Protein AF-S7RK04-F1 (afdb_monomer_lite)

pLDDT: mean 77.83, std 19.59, range [36.78, 98.31]

Structure (mmCIF, N/CA/C/O backbone):
data_AF-S7RK04-F1
#
_entry.id   AF-S7RK04-F1
#
loop_
_atom_site.group_PDB
_atom_site.id
_atom_site.type_symbol
_atom_site.label_atom_id
_atom_site.label_alt_id
_atom_site.label_comp_id
_atom_site.label_asym_id
_atom_site.label_entity_id
_atom_site.label_seq_id
_atom_site.pdbx_PDB_ins_code
_atom_site.Cartn_x
_atom_site.Cartn_y
_atom_site.Cartn_z
_atom_site.occupancy
_atom_site.B_iso_or_equiv
_atom_site.auth_seq_id
_atom_site.auth_comp_id
_atom_site.auth_asym_id
_atom_site.auth_atom_id
_atom_site.pdbx_PDB_model_num
ATOM 1 N N . MET A 1 1 ? 2.590 -28.399 -3.534 1.00 36.78 1 MET A N 1
ATOM 2 C CA . MET A 1 1 ? 1.301 -27.689 -3.412 1.00 36.78 1 MET A CA 1
ATOM 3 C C . MET A 1 1 ? 1.181 -27.214 -1.969 1.00 36.78 1 MET A C 1
ATOM 5 O O . MET A 1 1 ? 1.099 -28.058 -1.088 1.00 36.78 1 MET A O 1
ATOM 9 N N . ARG A 1 2 ? 1.322 -25.911 -1.692 1.00 41.81 2 ARG A N 1
ATOM 10 C CA . ARG A 1 2 ? 1.125 -25.374 -0.333 1.00 41.81 2 ARG A CA 1
ATOM 11 C C . ARG A 1 2 ? -0.365 -25.082 -0.178 1.00 41.81 2 ARG A C 1
ATOM 13 O O . ARG A 1 2 ? -0.905 -24.283 -0.934 1.00 41.81 2 ARG A O 1
ATOM 20 N N . LEU A 1 3 ? -1.023 -25.806 0.719 1.00 43.91 3 LEU A N 1
ATOM 21 C CA . LEU A 1 3 ? -2.438 -25.629 1.033 1.00 43.91 3 LEU A CA 1
ATOM 22 C C . LEU A 1 3 ? -2.566 -24.409 1.949 1.00 43.91 3 LEU A C 1
ATOM 24 O O . LEU A 1 3 ? -2.023 -24.414 3.051 1.00 43.91 3 LEU A O 1
ATOM 28 N N . PHE A 1 4 ? -3.244 -23.361 1.484 1.00 51.91 4 PHE A N 1
ATOM 29 C CA . PHE A 1 4 ? -3.664 -22.267 2.356 1.00 51.91 4 PHE A CA 1
ATOM 30 C C . PHE A 1 4 ? -4.882 -22.733 3.169 1.00 51.91 4 PHE A C 1
ATOM 32 O O . PHE A 1 4 ? -5.750 -23.408 2.605 1.00 51.91 4 PHE A O 1
ATOM 39 N N . PRO A 1 5 ? -4.977 -22.409 4.471 1.00 52.41 5 PRO A N 1
ATOM 40 C CA . PRO A 1 5 ? -6.219 -22.608 5.213 1.00 52.41 5 PRO A CA 1
ATOM 41 C C . PRO A 1 5 ? -7.343 -21.863 4.490 1.00 52.41 5 PRO A C 1
ATOM 43 O O . PRO A 1 5 ? -7.097 -20.772 3.984 1.00 52.41 5 PRO A O 1
ATOM 46 N N . ALA A 1 6 ? -8.541 -22.457 4.417 1.00 59.91 6 ALA A N 1
ATOM 47 C CA . ALA A 1 6 ? -9.701 -21.900 3.717 1.00 59.91 6 ALA A CA 1
ATOM 48 C C . ALA A 1 6 ? -9.916 -20.421 4.116 1.00 59.91 6 ALA A C 1
ATOM 50 O O . ALA A 1 6 ? -10.432 -20.165 5.208 1.00 59.91 6 ALA A O 1
ATOM 51 N N . PRO A 1 7 ? -9.516 -19.444 3.273 1.00 61.88 7 PRO A N 1
ATOM 52 C CA . PRO A 1 7 ? -9.373 -18.045 3.697 1.00 61.88 7 PRO A CA 1
ATOM 53 C C . PRO A 1 7 ? -10.695 -17.436 4.184 1.00 61.88 7 PRO A C 1
ATOM 55 O O . PRO A 1 7 ? -10.729 -16.644 5.121 1.00 61.88 7 PRO A O 1
ATOM 58 N N . VAL A 1 8 ? -11.800 -17.915 3.607 1.00 63.12 8 VAL A N 1
ATOM 59 C CA . VAL A 1 8 ? -13.172 -17.447 3.843 1.00 63.12 8 VAL A CA 1
ATOM 60 C C . VAL A 1 8 ? -13.721 -17.837 5.224 1.00 63.12 8 VAL A C 1
ATOM 62 O O . VAL A 1 8 ? -14.654 -17.207 5.709 1.00 63.12 8 VAL A O 1
ATOM 65 N N . HIS A 1 9 ? -13.142 -18.844 5.884 1.00 63.75 9 HIS A N 1
ATOM 66 C CA . HIS A 1 9 ? -13.526 -19.273 7.240 1.00 63.75 9 HIS A CA 1
ATOM 67 C C . HIS A 1 9 ? -12.453 -18.945 8.282 1.00 63.75 9 HIS A C 1
ATOM 69 O O . HIS A 1 9 ? -12.459 -19.477 9.391 1.00 63.75 9 HIS A O 1
ATOM 75 N N . SER A 1 10 ? -11.488 -18.108 7.908 1.00 73.75 10 SER A N 1
ATOM 76 C CA . SER A 1 10 ? -10.357 -17.777 8.752 1.00 73.75 10 SER A CA 1
ATOM 77 C C . SER A 1 10 ? -10.670 -16.570 9.635 1.00 73.75 10 SER A C 1
ATOM 79 O O . SER A 1 10 ? -11.010 -15.502 9.133 1.00 73.75 10 SER A O 1
ATOM 81 N N . ASN A 1 11 ? -10.455 -16.708 10.944 1.00 85.38 11 ASN A N 1
ATOM 82 C CA . ASN A 1 11 ? -10.442 -15.589 11.897 1.00 85.38 11 ASN A CA 1
ATOM 83 C C . ASN A 1 11 ? -9.092 -14.847 11.890 1.00 85.38 11 ASN A C 1
ATOM 85 O O . ASN A 1 11 ? -8.675 -14.296 12.908 1.00 85.38 11 ASN A O 1
ATOM 89 N N . LEU A 1 12 ? -8.359 -14.895 10.774 1.00 90.06 12 LEU A N 1
ATOM 90 C CA . LEU A 1 12 ? -7.054 -14.264 10.649 1.00 90.06 12 LEU A CA 1
ATOM 91 C C . LEU A 1 12 ? -7.213 -12.742 10.675 1.00 90.06 12 LEU A C 1
ATOM 93 O O . LEU A 1 12 ? -7.823 -12.165 9.778 1.00 90.06 12 LEU A O 1
ATOM 97 N N . GLN A 1 13 ? -6.643 -12.117 11.702 1.00 93.81 13 GLN A N 1
ATOM 98 C CA . GLN A 1 13 ? -6.670 -10.665 11.892 1.00 93.81 13 GLN A CA 1
ATOM 99 C C . GLN A 1 13 ? -5.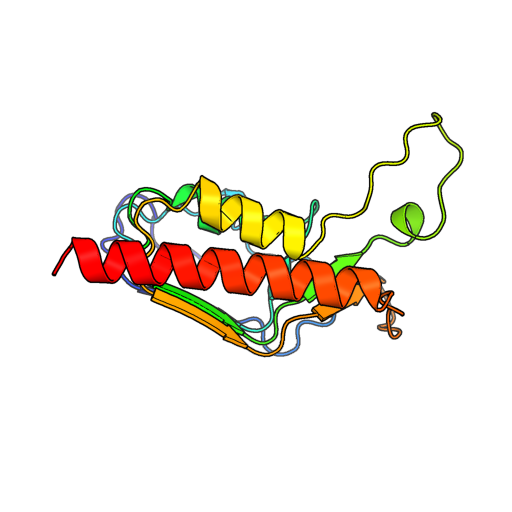398 -9.979 11.400 1.00 93.81 13 GLN A C 1
ATOM 101 O O . GLN A 1 13 ? -5.466 -8.848 10.929 1.00 93.81 13 GLN A O 1
ATOM 106 N N . SER A 1 14 ? -4.262 -10.676 11.441 1.00 94.62 14 SER A N 1
ATOM 107 C CA . SER A 1 14 ? -2.975 -10.142 11.000 1.00 94.62 14 SER A CA 1
ATOM 108 C C . SER A 1 14 ? -2.302 -11.103 10.032 1.00 94.62 14 SER A C 1
ATOM 110 O O . SER A 1 14 ? -2.215 -12.303 10.300 1.00 94.62 14 SER A O 1
ATOM 112 N N . LEU A 1 15 ? -1.810 -10.575 8.915 1.00 93.19 15 LEU A N 1
ATOM 113 C CA . LEU A 1 15 ? -1.079 -11.327 7.903 1.00 93.19 15 LEU A CA 1
ATOM 114 C C . LEU A 1 15 ? 0.223 -10.604 7.570 1.00 93.19 15 LEU A C 1
ATOM 116 O O . LEU A 1 15 ? 0.215 -9.416 7.276 1.00 93.19 15 LEU A O 1
ATOM 120 N N . CYS A 1 16 ? 1.320 -11.353 7.555 1.00 92.31 16 CYS A N 1
ATOM 121 C CA . CYS A 1 16 ? 2.610 -10.881 7.074 1.00 92.31 16 CYS A CA 1
ATOM 122 C C . CYS A 1 16 ? 2.996 -11.691 5.831 1.00 92.31 16 CYS A C 1
ATOM 124 O O . CYS A 1 16 ? 3.061 -12.925 5.877 1.00 92.31 16 CYS A O 1
ATOM 126 N N . LEU A 1 17 ? 3.215 -11.006 4.710 1.00 88.44 17 LEU A N 1
ATOM 127 C CA . LEU A 1 17 ? 3.668 -11.590 3.453 1.00 88.44 17 LEU A CA 1
ATOM 128 C C . LEU A 1 17 ? 5.062 -11.066 3.143 1.00 88.44 17 LEU A C 1
ATOM 130 O O . LEU A 1 17 ? 5.256 -9.879 2.897 1.00 88.44 17 LEU A O 1
ATOM 134 N N . ARG A 1 18 ? 6.033 -11.977 3.124 1.00 86.81 18 ARG A N 1
ATOM 135 C CA . ARG A 1 18 ? 7.436 -11.651 2.874 1.00 86.81 18 ARG A CA 1
ATOM 136 C C . ARG A 1 18 ? 7.937 -12.468 1.700 1.00 86.81 18 ARG A C 1
ATOM 138 O O . ARG A 1 18 ? 7.754 -13.687 1.686 1.00 86.81 18 ARG A O 1
ATOM 145 N N . SER A 1 19 ? 8.605 -11.823 0.753 1.00 78.25 19 SER A N 1
ATOM 146 C CA . SER A 1 19 ? 9.320 -12.515 -0.321 1.00 78.25 19 SER A CA 1
ATOM 147 C C . SER A 1 19 ? 10.817 -12.206 -0.240 1.00 78.25 19 SER A C 1
ATOM 149 O O . SER A 1 19 ? 11.334 -11.429 -1.040 1.00 78.25 19 SER A O 1
ATOM 151 N N . PRO A 1 20 ? 11.537 -12.801 0.732 1.00 70.88 20 PRO A N 1
ATOM 152 C CA . PRO A 1 20 ? 12.972 -12.583 0.866 1.00 70.88 20 PRO A CA 1
ATOM 153 C C . PRO A 1 20 ? 13.690 -13.027 -0.413 1.00 70.88 20 PRO A C 1
ATOM 155 O O . PRO A 1 20 ? 13.540 -14.166 -0.856 1.00 70.88 20 PRO A O 1
ATOM 158 N N . GLY A 1 21 ? 14.459 -12.115 -1.008 1.00 62.28 21 GLY A N 1
ATOM 159 C CA . GLY A 1 21 ? 15.163 -12.356 -2.268 1.00 62.28 21 GLY A CA 1
ATOM 160 C C . GLY A 1 21 ? 14.309 -12.150 -3.519 1.00 62.28 21 GLY A C 1
ATOM 161 O O . GLY A 1 21 ? 14.703 -12.617 -4.592 1.00 62.28 21 GLY A O 1
ATOM 162 N N . LEU A 1 22 ? 13.156 -11.471 -3.418 1.00 60.47 22 LEU A N 1
ATOM 163 C CA . LEU A 1 22 ? 12.435 -11.045 -4.611 1.00 60.47 22 LEU A CA 1
ATOM 164 C C . LEU A 1 22 ? 13.362 -10.160 -5.448 1.00 60.47 22 LEU A C 1
ATOM 166 O O . LEU A 1 22 ? 13.778 -9.071 -5.074 1.00 60.47 22 LEU A O 1
ATOM 170 N N . THR A 1 23 ? 13.702 -10.690 -6.610 1.00 56.25 23 THR A N 1
ATOM 171 C CA . THR A 1 23 ? 14.392 -9.980 -7.673 1.00 56.25 23 THR A CA 1
ATOM 172 C C . THR A 1 23 ? 13.277 -9.576 -8.633 1.00 56.25 23 THR A C 1
ATOM 174 O O . THR A 1 23 ? 12.567 -10.462 -9.123 1.00 56.25 23 THR A O 1
ATOM 177 N N . VAL A 1 24 ? 13.027 -8.278 -8.845 1.00 53.84 24 VAL A N 1
ATOM 178 C CA . VAL A 1 24 ? 11.929 -7.825 -9.725 1.00 53.84 24 VAL A CA 1
ATOM 179 C C . VAL A 1 24 ? 12.050 -8.519 -11.083 1.00 53.84 24 VAL A C 1
ATOM 181 O O . VAL A 1 24 ? 13.070 -8.417 -11.759 1.00 53.84 24 VAL A O 1
ATOM 184 N N . GLY A 1 25 ? 11.037 -9.319 -11.428 1.00 46.69 25 GLY A N 1
ATOM 185 C CA . GLY A 1 25 ? 11.129 -10.339 -12.481 1.00 46.69 25 GLY A CA 1
ATOM 186 C C . GLY A 1 25 ? 10.484 -11.681 -12.112 1.00 46.69 25 GLY A C 1
ATOM 187 O O . GLY A 1 25 ? 10.183 -12.476 -13.002 1.00 46.69 25 GLY A O 1
ATOM 188 N N . TYR A 1 26 ? 10.212 -11.932 -10.825 1.00 46.59 26 TYR A N 1
ATOM 189 C CA . TYR A 1 26 ? 9.494 -13.127 -10.368 1.00 46.59 26 TYR A CA 1
ATOM 190 C C . TYR A 1 26 ? 8.060 -12.775 -9.947 1.00 46.59 26 TYR A C 1
ATOM 192 O O . TYR A 1 26 ? 7.844 -12.096 -8.947 1.00 46.59 26 TYR A O 1
ATOM 200 N N . ALA A 1 27 ? 7.065 -13.225 -10.716 1.00 50.97 27 ALA A N 1
ATOM 201 C CA . ALA A 1 27 ? 5.677 -13.174 -10.266 1.00 50.97 27 ALA A CA 1
ATOM 202 C C . ALA A 1 27 ? 5.531 -14.144 -9.080 1.00 50.97 27 ALA A C 1
ATOM 204 O O . ALA A 1 27 ? 5.962 -15.297 -9.205 1.00 50.97 27 ALA A O 1
ATOM 205 N N . PRO A 1 28 ? 4.966 -13.731 -7.933 1.00 50.12 28 PRO A N 1
ATOM 206 C CA . PRO A 1 28 ? 4.735 -14.672 -6.851 1.00 50.12 28 PRO A CA 1
ATOM 207 C C . PRO A 1 28 ? 3.864 -15.827 -7.367 1.00 50.12 28 PRO A C 1
ATOM 209 O O . PRO A 1 28 ? 2.811 -15.614 -7.956 1.00 50.12 28 PRO A O 1
ATOM 212 N N . VAL A 1 29 ? 4.293 -17.068 -7.114 1.00 53.53 29 VAL A N 1
ATOM 213 C CA . VAL A 1 29 ? 3.524 -18.299 -7.418 1.00 53.53 29 VAL A CA 1
ATOM 214 C C . VAL A 1 29 ? 2.223 -18.366 -6.595 1.00 53.53 29 VAL A C 1
ATOM 216 O O . VAL A 1 29 ? 1.362 -19.214 -6.818 1.00 53.53 29 VAL A O 1
ATOM 219 N N . ILE A 1 30 ? 2.077 -17.467 -5.620 1.00 58.22 30 ILE A N 1
ATOM 220 C CA . ILE A 1 30 ? 0.886 -17.316 -4.797 1.00 58.22 30 ILE A CA 1
ATOM 221 C C . ILE A 1 30 ? -0.055 -16.340 -5.503 1.00 58.22 30 ILE A C 1
ATOM 223 O O . ILE A 1 30 ? 0.217 -15.141 -5.564 1.00 58.22 30 ILE A O 1
ATOM 227 N N . GLY A 1 31 ? -1.179 -16.860 -5.992 1.00 67.25 31 GLY A N 1
ATOM 228 C CA . GLY A 1 31 ? -2.291 -16.041 -6.455 1.00 67.25 31 GLY A CA 1
ATOM 229 C C . GLY A 1 31 ? -2.929 -15.295 -5.284 1.00 67.25 31 GLY A C 1
ATOM 230 O O . GLY A 1 31 ? -3.805 -15.821 -4.601 1.00 67.25 31 GLY A O 1
ATOM 231 N N . LEU A 1 32 ? -2.474 -14.072 -5.002 1.00 76.44 32 LEU A N 1
ATOM 232 C CA . LEU A 1 32 ? -3.141 -13.203 -4.022 1.00 76.44 32 LEU A CA 1
ATOM 233 C C . LEU A 1 32 ? -4.564 -12.840 -4.477 1.00 76.44 32 LEU A C 1
ATOM 235 O O . LEU A 1 32 ? -5.437 -12.548 -3.663 1.00 76.44 32 LEU A O 1
ATOM 239 N N . ASP A 1 33 ? -4.823 -12.923 -5.779 1.00 73.31 33 ASP A N 1
ATOM 240 C CA . ASP A 1 33 ? -6.121 -12.717 -6.405 1.00 73.31 33 ASP A CA 1
ATOM 241 C C . ASP A 1 33 ? -7.202 -13.678 -5.900 1.00 73.31 33 ASP A C 1
ATOM 243 O O . ASP A 1 33 ? -8.369 -13.291 -5.904 1.00 73.31 33 ASP A O 1
ATOM 247 N N . ILE A 1 34 ? -6.850 -14.854 -5.377 1.00 77.69 34 ILE A N 1
ATOM 248 C CA . ILE A 1 34 ? -7.817 -15.823 -4.831 1.00 77.69 34 ILE A CA 1
ATOM 249 C C . ILE A 1 34 ? -7.932 -15.803 -3.298 1.00 77.69 34 ILE A C 1
ATOM 251 O O . ILE A 1 34 ? -8.784 -16.493 -2.739 1.00 77.69 34 ILE A O 1
ATOM 255 N N . LEU A 1 35 ? -7.106 -15.019 -2.597 1.00 84.12 35 LEU A N 1
ATOM 256 C CA . LEU A 1 35 ? -7.113 -14.949 -1.133 1.00 84.12 35 LEU A CA 1
ATOM 257 C C . LEU A 1 35 ? -8.015 -13.813 -0.634 1.00 84.12 35 LEU A C 1
ATOM 259 O O . LEU A 1 35 ? -7.964 -12.687 -1.131 1.00 84.12 35 LEU A O 1
ATOM 263 N N . THR A 1 36 ? -8.852 -14.111 0.359 1.00 86.88 36 THR A N 1
ATOM 264 C CA . THR A 1 36 ? -9.698 -13.129 1.055 1.00 86.88 36 THR A CA 1
ATOM 265 C C . THR A 1 36 ? -9.832 -13.535 2.512 1.00 86.88 36 THR A C 1
ATOM 267 O O . THR A 1 36 ? -10.211 -14.669 2.787 1.00 86.88 36 THR A O 1
ATOM 270 N N . PHE A 1 37 ? -9.550 -12.616 3.426 1.00 91.12 37 PHE A N 1
ATOM 271 C CA . PHE A 1 37 ? -9.580 -12.837 4.867 1.00 91.12 37 PHE A CA 1
ATOM 272 C C . PHE A 1 37 ? -10.598 -11.870 5.494 1.00 91.12 37 PHE A C 1
ATOM 274 O O . PHE A 1 37 ? -10.271 -10.705 5.714 1.00 91.12 37 PHE A O 1
ATOM 281 N N . PRO A 1 38 ? -11.840 -12.312 5.774 1.00 91.38 38 PRO A N 1
ATOM 282 C CA . PRO A 1 38 ? -12.946 -11.424 6.161 1.00 91.38 38 PRO A CA 1
ATOM 283 C C . PRO A 1 38 ? -12.748 -10.630 7.456 1.00 91.38 38 PRO A C 1
ATOM 285 O O . PRO A 1 38 ? -13.518 -9.718 7.729 1.00 91.38 38 PRO A O 1
ATOM 288 N N . HIS A 1 39 ? -11.759 -10.995 8.271 1.00 93.50 39 HIS A N 1
ATOM 289 C CA . HIS A 1 39 ? -11.472 -10.364 9.557 1.00 93.50 39 HIS A CA 1
ATOM 290 C C . HIS A 1 39 ? -10.086 -9.716 9.602 1.00 93.50 39 HIS A C 1
ATOM 292 O O . HIS A 1 39 ? -9.620 -9.362 10.680 1.00 93.50 39 HIS A O 1
ATOM 298 N N . LEU A 1 40 ? -9.426 -9.564 8.449 1.00 95.75 40 LEU A N 1
ATOM 299 C CA . LEU A 1 40 ? -8.076 -9.025 8.382 1.00 95.75 40 LEU A CA 1
ATOM 300 C C . LEU A 1 40 ? -8.076 -7.530 8.695 1.00 95.75 40 LEU A C 1
ATOM 302 O O . LEU A 1 40 ? -8.643 -6.732 7.948 1.00 95.75 40 LEU A O 1
ATOM 306 N N . THR A 1 41 ? -7.407 -7.172 9.784 1.00 97.12 41 THR A N 1
ATOM 307 C CA . THR A 1 41 ? -7.242 -5.800 10.266 1.00 97.12 41 THR A CA 1
ATOM 308 C C . THR A 1 41 ? -5.810 -5.299 10.119 1.00 97.12 41 THR A C 1
ATOM 310 O O . THR A 1 41 ? -5.619 -4.093 10.016 1.00 97.12 41 THR A O 1
ATOM 313 N N . GLY A 1 42 ? -4.813 -6.187 10.087 1.00 97.62 42 GLY A N 1
ATOM 314 C CA . GLY A 1 42 ? -3.400 -5.844 9.926 1.00 97.62 42 GLY A CA 1
ATOM 315 C C . GLY A 1 42 ? -2.753 -6.580 8.756 1.00 97.62 42 GLY A C 1
ATOM 316 O O . GLY A 1 42 ? -2.884 -7.800 8.633 1.00 97.62 42 GLY A O 1
ATOM 317 N N . LEU A 1 43 ? -2.032 -5.848 7.912 1.00 97.06 43 LEU A N 1
ATOM 318 C CA . LEU A 1 43 ? -1.292 -6.407 6.787 1.00 97.06 43 LEU A CA 1
ATOM 319 C C . LEU A 1 43 ? 0.119 -5.828 6.729 1.00 97.06 43 LEU A C 1
ATOM 321 O O . LEU A 1 43 ? 0.284 -4.619 6.617 1.00 97.06 43 LEU A O 1
ATOM 325 N N . GLU A 1 44 ? 1.113 -6.705 6.739 1.00 95.94 44 GLU A N 1
ATOM 326 C CA . GLU A 1 44 ? 2.520 -6.366 6.531 1.00 95.94 44 GLU A CA 1
ATOM 327 C C . GLU A 1 44 ? 2.998 -6.991 5.218 1.00 95.94 44 GLU A C 1
ATOM 329 O O . GLU A 1 44 ? 2.856 -8.199 4.993 1.00 95.94 44 GLU A O 1
ATOM 334 N N . LEU A 1 45 ? 3.545 -6.160 4.336 1.00 92.50 45 LEU A N 1
ATOM 335 C CA . LEU A 1 45 ? 4.072 -6.544 3.034 1.00 92.50 45 LEU A CA 1
ATOM 336 C C . LEU A 1 45 ? 5.559 -6.212 2.991 1.00 92.50 45 LEU A C 1
ATOM 338 O O . LEU A 1 45 ? 5.932 -5.047 3.076 1.00 92.50 45 LEU A O 1
ATOM 342 N N . VAL A 1 46 ? 6.400 -7.233 2.827 1.00 90.19 46 VAL A N 1
ATOM 343 C CA . VAL A 1 46 ? 7.856 -7.063 2.790 1.00 90.19 46 VAL A CA 1
ATOM 344 C C . VAL A 1 46 ? 8.424 -7.628 1.501 1.00 90.19 46 VAL A C 1
ATOM 346 O O . VAL A 1 46 ? 8.290 -8.828 1.227 1.00 90.19 46 VAL A O 1
ATOM 349 N N . ASN A 1 47 ? 9.118 -6.776 0.753 1.00 85.38 47 ASN A N 1
ATOM 350 C CA . ASN A 1 47 ? 9.800 -7.135 -0.481 1.00 85.38 47 ASN A CA 1
ATOM 351 C C . ASN A 1 47 ? 8.848 -7.762 -1.511 1.00 85.38 47 ASN A C 1
ATOM 353 O O . ASN A 1 47 ? 9.026 -8.891 -1.963 1.00 85.38 47 ASN A O 1
ATOM 357 N N . LEU A 1 48 ? 7.759 -7.048 -1.814 1.00 85.44 48 LEU A N 1
ATOM 358 C CA . LEU A 1 48 ? 6.729 -7.460 -2.769 1.00 85.44 48 LEU A CA 1
ATOM 359 C C . LEU A 1 48 ? 6.626 -6.494 -3.950 1.00 85.44 48 LEU A C 1
ATOM 361 O O . LEU A 1 48 ? 6.958 -5.314 -3.862 1.00 85.44 48 LEU A O 1
ATOM 365 N N . ALA A 1 49 ? 6.132 -7.020 -5.070 1.00 83.75 49 ALA A N 1
ATOM 366 C CA . ALA A 1 49 ? 5.962 -6.264 -6.302 1.00 83.75 49 ALA A CA 1
ATOM 367 C C . ALA A 1 49 ? 4.552 -5.659 -6.419 1.00 83.75 49 ALA A C 1
ATOM 369 O O . ALA A 1 49 ? 3.540 -6.352 -6.251 1.00 83.75 49 ALA A O 1
ATOM 370 N N . PHE A 1 50 ? 4.488 -4.388 -6.798 1.00 85.88 50 PHE A N 1
ATOM 371 C CA . PHE A 1 50 ? 3.289 -3.647 -7.185 1.00 85.88 50 PHE A CA 1
ATOM 372 C C . PHE A 1 50 ? 3.266 -3.424 -8.695 1.00 85.88 50 PHE A C 1
ATOM 374 O O . PHE A 1 50 ? 4.293 -3.526 -9.357 1.00 85.88 50 PHE A O 1
ATOM 381 N N . GLY A 1 51 ? 2.093 -3.147 -9.251 1.00 80.75 51 GLY A N 1
ATOM 382 C CA . GLY A 1 51 ? 1.930 -2.867 -10.672 1.00 80.75 51 GLY A CA 1
ATOM 383 C C . GLY A 1 51 ? 0.797 -3.667 -11.294 1.00 80.75 51 GLY A C 1
ATOM 384 O O . 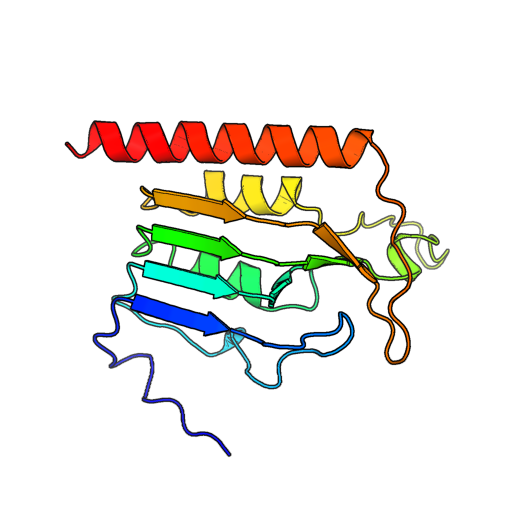GLY A 1 51 ? 0.166 -4.512 -10.662 1.00 80.75 51 GLY A O 1
ATOM 385 N N . ARG A 1 52 ? 0.533 -3.393 -12.570 1.00 76.25 52 ARG A N 1
ATOM 386 C CA . ARG A 1 52 ? -0.631 -3.923 -13.291 1.00 76.25 52 ARG A CA 1
ATOM 387 C C . ARG A 1 52 ? -0.688 -5.450 -13.334 1.00 76.25 52 ARG A C 1
ATOM 389 O O . ARG A 1 52 ? -1.760 -6.033 -13.155 1.00 76.25 52 ARG A O 1
ATOM 396 N N . ASP A 1 53 ? 0.466 -6.071 -13.551 1.00 73.75 53 ASP A N 1
ATOM 397 C CA . ASP A 1 53 ? 0.607 -7.523 -13.668 1.00 73.75 53 ASP A CA 1
ATOM 398 C C . ASP A 1 53 ? 0.739 -8.217 -12.305 1.00 73.75 53 ASP A C 1
ATOM 400 O O . ASP A 1 53 ? 0.835 -9.443 -12.231 1.00 73.75 53 ASP A O 1
ATOM 404 N N . THR A 1 54 ? 0.718 -7.453 -11.208 1.00 78.81 54 THR A N 1
ATOM 405 C CA . THR A 1 54 ? 0.707 -7.998 -9.852 1.00 78.81 54 THR A CA 1
ATOM 406 C C . THR A 1 54 ? -0.696 -7.919 -9.254 1.00 78.81 54 THR A C 1
ATOM 408 O O . THR A 1 54 ? -1.552 -7.131 -9.656 1.00 78.81 54 THR A O 1
ATOM 411 N N . SER A 1 55 ? -0.974 -8.806 -8.299 1.00 84.81 55 SER A N 1
ATOM 412 C CA . SER A 1 55 ? -2.261 -8.832 -7.589 1.00 84.81 55 SER A CA 1
ATOM 413 C C . SER A 1 55 ? -2.179 -8.192 -6.203 1.00 84.81 55 SER A C 1
ATOM 415 O O . SER A 1 55 ? -3.153 -8.244 -5.458 1.00 84.81 55 SER A O 1
ATOM 417 N N . THR A 1 56 ? -1.039 -7.588 -5.853 1.00 88.44 56 THR A N 1
ATOM 418 C CA . THR A 1 56 ? -0.760 -7.046 -4.516 1.00 88.44 56 THR A CA 1
ATOM 419 C C . THR A 1 56 ? -1.708 -5.902 -4.168 1.00 88.44 56 THR A C 1
ATOM 421 O O . THR A 1 56 ? -2.394 -5.968 -3.153 1.00 88.44 56 THR A O 1
ATOM 424 N N . GLU A 1 57 ? -1.836 -4.904 -5.047 1.00 90.88 57 GLU A N 1
ATOM 425 C CA . GLU A 1 57 ? -2.743 -3.767 -4.832 1.00 90.88 57 GLU A CA 1
ATOM 426 C C . GLU A 1 57 ? -4.201 -4.234 -4.699 1.00 90.88 57 GLU A C 1
ATOM 428 O O . GLU A 1 57 ? -4.886 -3.912 -3.730 1.00 90.88 57 GLU A O 1
ATOM 433 N N . ARG A 1 58 ? -4.663 -5.088 -5.624 1.00 90.00 58 ARG A N 1
ATOM 434 C CA . ARG A 1 58 ? -6.031 -5.636 -5.596 1.00 90.00 58 ARG A CA 1
ATOM 435 C C . ARG A 1 58 ? -6.304 -6.445 -4.331 1.00 90.00 58 ARG A C 1
ATOM 437 O O . ARG A 1 58 ? -7.417 -6.405 -3.812 1.00 90.00 58 ARG A O 1
ATOM 444 N N . PHE A 1 59 ? -5.309 -7.183 -3.846 1.00 91.75 59 PHE A N 1
ATOM 445 C CA . PHE A 1 59 ? -5.409 -7.936 -2.605 1.00 91.75 59 PHE A CA 1
ATOM 446 C C . PHE A 1 59 ? -5.610 -7.008 -1.405 1.00 91.75 59 PHE A C 1
ATOM 448 O O . PHE A 1 59 ? -6.522 -7.251 -0.619 1.00 91.75 59 PHE A O 1
ATOM 455 N N . ILE A 1 60 ? -4.848 -5.917 -1.293 1.00 94.88 60 ILE A N 1
ATOM 456 C CA . ILE A 1 60 ? -5.030 -4.912 -0.230 1.00 94.88 60 ILE A CA 1
ATOM 457 C C . ILE A 1 60 ? -6.436 -4.303 -0.319 1.00 94.88 60 ILE A C 1
ATOM 459 O O . ILE A 1 60 ? -7.191 -4.335 0.652 1.00 94.88 60 ILE A O 1
ATOM 463 N N . LEU A 1 61 ? -6.827 -3.826 -1.506 1.00 94.38 61 LEU A N 1
ATOM 464 C CA . LEU A 1 61 ? -8.112 -3.152 -1.731 1.00 94.38 61 LEU A CA 1
ATOM 465 C C . LEU A 1 61 ? -9.327 -4.051 -1.471 1.00 94.38 61 LEU A C 1
ATOM 467 O O . LEU A 1 61 ? -10.392 -3.565 -1.091 1.00 94.38 61 LEU A O 1
ATOM 471 N N . ARG A 1 62 ? -9.189 -5.372 -1.611 1.00 93.69 62 ARG A N 1
ATOM 472 C CA . ARG A 1 62 ? -10.252 -6.318 -1.248 1.00 93.69 62 ARG A CA 1
ATOM 473 C C . ARG A 1 62 ? -10.592 -6.285 0.245 1.00 93.69 62 ARG A C 1
ATOM 475 O O . ARG A 1 62 ? -11.726 -6.576 0.610 1.00 93.69 62 ARG A O 1
ATOM 482 N N . HIS A 1 63 ? -9.643 -5.891 1.088 1.00 95.00 63 HIS A N 1
ATOM 483 C CA . HIS A 1 63 ? -9.808 -5.794 2.538 1.00 95.00 63 HIS A CA 1
ATOM 484 C C . HIS A 1 63 ? -10.171 -4.373 2.993 1.00 95.00 63 HIS A C 1
ATOM 486 O O . HIS A 1 63 ? -10.108 -4.075 4.181 1.00 95.00 63 HIS A O 1
ATOM 492 N N . LYS A 1 64 ? -10.599 -3.489 2.080 1.00 95.56 64 LYS A N 1
ATOM 493 C CA . LYS A 1 64 ? -10.890 -2.077 2.383 1.00 95.56 64 LYS A CA 1
ATOM 494 C C . LYS A 1 64 ? -11.886 -1.829 3.519 1.00 95.56 64 LYS A C 1
ATOM 496 O O . LYS A 1 64 ? -11.830 -0.781 4.151 1.00 95.56 64 LYS A O 1
ATOM 501 N N . ALA A 1 65 ? -12.789 -2.780 3.760 1.00 95.06 65 ALA A N 1
ATOM 502 C CA . ALA A 1 65 ? -13.810 -2.690 4.803 1.00 95.06 65 ALA A CA 1
ATOM 503 C C . ALA A 1 65 ? -13.309 -3.094 6.201 1.00 95.06 65 ALA A C 1
ATOM 505 O O . ALA A 1 65 ? -14.013 -2.869 7.181 1.00 95.06 65 ALA A O 1
ATOM 506 N N . THR A 1 66 ? -12.142 -3.737 6.304 1.00 95.75 66 THR A N 1
ATOM 507 C CA . THR A 1 66 ? -11.654 -4.320 7.566 1.00 95.75 66 THR A CA 1
ATOM 508 C C . THR A 1 66 ? -10.229 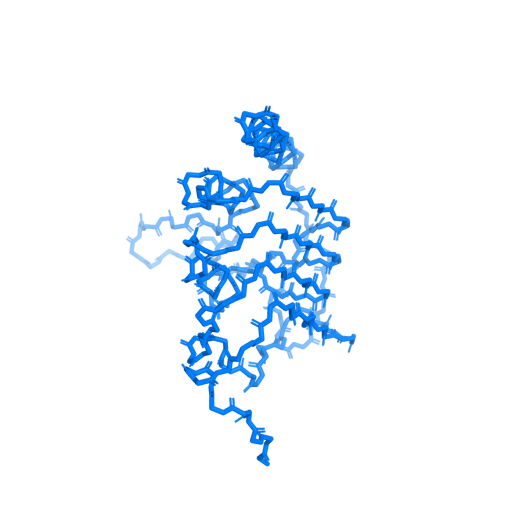-3.921 7.908 1.00 95.75 66 THR A C 1
ATOM 510 O O . THR A 1 66 ? -9.881 -3.896 9.086 1.00 95.75 66 THR A O 1
ATOM 513 N N . LEU A 1 67 ? -9.407 -3.599 6.908 1.00 97.69 67 LEU A N 1
ATOM 514 C CA . LEU A 1 67 ? -8.003 -3.275 7.095 1.00 97.69 67 LEU A CA 1
ATOM 515 C C . LEU A 1 67 ? -7.845 -1.940 7.834 1.00 97.69 67 LEU A C 1
ATOM 517 O O . LEU A 1 67 ? -8.288 -0.902 7.347 1.00 97.69 67 LEU A O 1
ATOM 521 N N . ARG A 1 68 ? -7.187 -1.990 8.994 1.00 97.69 68 ARG A N 1
ATOM 522 C CA . ARG A 1 68 ? -6.912 -0.848 9.878 1.00 97.69 68 ARG A CA 1
ATOM 523 C C . ARG A 1 68 ? -5.435 -0.469 9.911 1.00 97.69 68 ARG A C 1
ATOM 525 O O . ARG A 1 68 ? -5.134 0.712 10.040 1.00 97.69 68 ARG A O 1
ATOM 532 N N . ARG A 1 69 ? -4.534 -1.438 9.733 1.00 98.31 69 ARG A N 1
ATOM 533 C CA . ARG A 1 69 ? -3.080 -1.241 9.690 1.00 98.31 69 ARG A CA 1
ATOM 534 C C . ARG A 1 69 ? -2.478 -1.830 8.418 1.00 98.31 69 ARG A C 1
ATOM 536 O O . ARG A 1 69 ? -2.735 -2.994 8.103 1.00 98.31 69 ARG A O 1
ATOM 543 N N . LEU A 1 70 ? -1.660 -1.042 7.725 1.00 98.31 70 LEU A N 1
ATOM 544 C CA . LEU A 1 70 ? -0.917 -1.453 6.534 1.00 98.31 70 LEU A CA 1
ATOM 545 C C . LEU A 1 70 ? 0.558 -1.064 6.655 1.00 98.31 70 LEU A C 1
ATOM 547 O O . LEU A 1 70 ? 0.877 0.102 6.858 1.00 98.31 70 LEU A O 1
ATOM 551 N N . GLU A 1 71 ? 1.447 -2.027 6.450 1.00 98.19 71 GLU A N 1
ATOM 552 C CA . GLU A 1 71 ? 2.886 -1.797 6.344 1.00 98.19 71 GLU A CA 1
ATOM 553 C C . GLU A 1 71 ? 3.388 -2.234 4.970 1.00 98.19 71 GLU A C 1
ATOM 555 O O . GLU A 1 71 ? 3.100 -3.346 4.515 1.00 98.19 71 GLU A O 1
ATOM 560 N N . VAL A 1 72 ? 4.139 -1.355 4.311 1.00 95.31 72 VAL A N 1
ATOM 561 C CA . VAL A 1 72 ? 4.750 -1.586 2.999 1.00 95.31 72 VAL A CA 1
ATOM 562 C C . VAL A 1 72 ? 6.249 -1.353 3.131 1.00 95.31 72 VAL A C 1
ATOM 564 O O . VAL A 1 72 ? 6.691 -0.219 3.275 1.00 95.31 72 VAL A O 1
ATOM 567 N N . ILE A 1 73 ? 7.030 -2.429 3.102 1.00 92.69 73 ILE A N 1
ATOM 568 C CA . ILE A 1 73 ? 8.463 -2.413 3.413 1.00 92.69 73 ILE A CA 1
ATOM 569 C C . ILE A 1 73 ? 9.239 -2.991 2.231 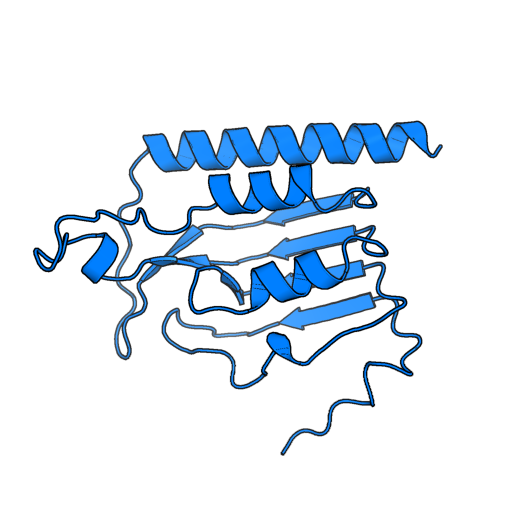1.00 92.69 73 ILE A C 1
ATOM 571 O O . ILE A 1 73 ? 8.926 -4.096 1.780 1.00 92.69 73 ILE A O 1
ATOM 575 N N . ASP A 1 74 ? 10.257 -2.284 1.740 1.00 88.12 74 ASP A N 1
ATOM 576 C CA . ASP A 1 74 ? 11.155 -2.762 0.671 1.00 88.12 74 ASP A CA 1
ATOM 577 C C . ASP A 1 74 ? 10.391 -3.175 -0.608 1.00 88.12 74 ASP A C 1
ATOM 579 O O . ASP A 1 74 ? 10.742 -4.123 -1.304 1.00 88.12 74 ASP A O 1
ATOM 583 N N . CYS A 1 75 ? 9.245 -2.544 -0.887 1.00 87.19 75 CYS A N 1
ATOM 584 C CA . CYS A 1 75 ? 8.364 -2.939 -1.989 1.00 87.19 75 CYS A CA 1
ATOM 585 C C . CYS A 1 75 ? 8.668 -2.162 -3.273 1.00 87.19 75 CYS A C 1
ATOM 587 O O . CYS A 1 75 ? 9.023 -0.984 -3.250 1.00 87.19 75 CYS A O 1
ATOM 589 N N . LEU A 1 76 ? 8.465 -2.810 -4.423 1.00 85.44 76 LEU A N 1
ATOM 590 C CA . LEU A 1 76 ? 8.869 -2.264 -5.719 1.00 85.44 76 LEU A CA 1
ATOM 591 C C . LEU A 1 76 ? 7.697 -2.174 -6.693 1.00 85.44 76 LEU A C 1
ATOM 593 O O . LEU A 1 76 ? 6.996 -3.156 -6.932 1.00 85.44 7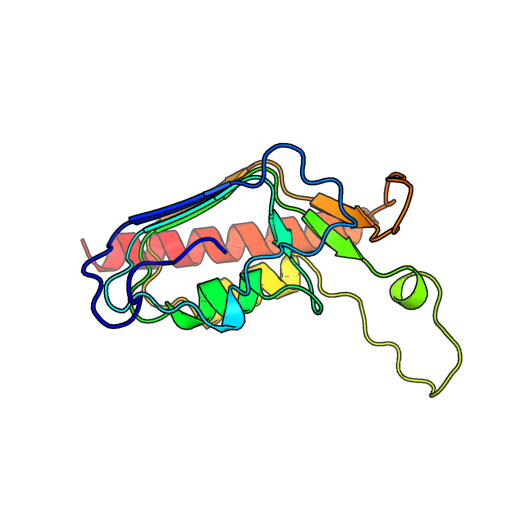6 LEU A O 1
ATOM 597 N N . MET A 1 77 ? 7.521 -1.007 -7.305 1.00 85.38 77 MET A N 1
ATOM 598 C CA . MET A 1 77 ? 6.626 -0.807 -8.437 1.00 85.38 77 MET A CA 1
ATOM 599 C C . MET A 1 77 ? 7.273 -1.364 -9.703 1.00 85.38 77 MET A C 1
ATOM 601 O O . MET A 1 77 ? 8.396 -1.000 -10.060 1.00 85.38 77 MET A O 1
ATOM 605 N N . VAL A 1 78 ? 6.574 -2.267 -10.380 1.00 78.44 78 VAL A N 1
ATOM 606 C CA . VAL A 1 78 ? 7.050 -2.906 -11.602 1.00 78.44 78 VAL A CA 1
ATOM 607 C C . VAL A 1 78 ? 6.820 -1.984 -12.793 1.00 78.44 78 VAL A C 1
ATOM 609 O O . VAL A 1 78 ? 5.678 -1.690 -13.136 1.00 78.44 78 VAL A O 1
ATOM 612 N N . CYS A 1 79 ? 7.902 -1.609 -13.474 1.00 70.69 79 CYS A N 1
ATOM 613 C CA . CYS A 1 79 ? 7.853 -0.930 -14.769 1.00 70.69 79 CYS A CA 1
ATOM 614 C C . CYS A 1 79 ? 8.091 -1.931 -15.903 1.00 70.69 79 CYS A C 1
ATOM 616 O O . CYS A 1 79 ? 9.109 -2.641 -15.905 1.00 70.69 79 CYS A O 1
ATOM 618 N N . ASN A 1 80 ? 7.207 -1.968 -16.902 1.00 61.19 80 ASN A N 1
ATOM 619 C CA . ASN A 1 80 ? 7.442 -2.746 -18.115 1.00 61.19 80 ASN A CA 1
ATOM 620 C C . ASN A 1 80 ? 8.329 -1.953 -19.098 1.00 61.19 80 ASN A C 1
ATOM 622 O O . ASN A 1 80 ? 8.165 -0.748 -19.280 1.00 61.19 80 ASN A O 1
ATOM 626 N N . GLU A 1 81 ? 9.275 -2.612 -19.778 1.00 52.34 81 GLU A N 1
ATOM 627 C CA . GLU A 1 81 ? 10.147 -1.947 -20.764 1.00 52.34 81 GLU A CA 1
ATOM 628 C C . GLU A 1 81 ? 9.358 -1.326 -21.928 1.00 52.34 81 GLU A C 1
ATOM 630 O O . GLU A 1 81 ? 9.800 -0.335 -22.507 1.00 52.34 81 GLU A O 1
ATOM 635 N N . LEU A 1 82 ? 8.176 -1.871 -22.234 1.00 49.44 82 LEU A N 1
ATOM 636 C CA . LEU A 1 82 ? 7.264 -1.345 -23.255 1.00 49.44 82 LEU A CA 1
ATOM 637 C C . LEU A 1 82 ? 6.531 -0.062 -22.827 1.00 49.44 82 LEU A C 1
ATOM 639 O O . LEU A 1 82 ? 6.067 0.681 -23.689 1.00 49.44 82 LEU A O 1
ATOM 643 N N . GLU A 1 83 ? 6.450 0.208 -21.523 1.00 49.25 83 GLU A N 1
ATOM 644 C CA . GLU A 1 83 ? 5.886 1.445 -20.964 1.00 49.25 83 GLU A CA 1
ATOM 645 C C . GLU A 1 83 ? 6.942 2.564 -20.929 1.00 49.25 83 GLU A C 1
ATOM 647 O O . GLU A 1 83 ? 6.616 3.738 -21.072 1.00 49.25 83 GLU A O 1
ATOM 652 N N . VAL A 1 84 ? 8.228 2.201 -20.813 1.00 47.22 84 VAL A N 1
ATOM 653 C CA . VAL A 1 84 ? 9.368 3.141 -20.844 1.00 47.22 84 VAL A CA 1
ATOM 654 C C . VAL A 1 84 ? 9.804 3.468 -22.279 1.00 47.22 84 VAL A C 1
ATOM 656 O O . VAL A 1 84 ? 10.302 4.558 -22.553 1.00 47.22 84 VAL A O 1
ATOM 659 N N . VAL A 1 85 ? 9.616 2.536 -23.216 1.00 43.34 85 VAL A N 1
ATOM 660 C CA . VAL A 1 85 ? 9.903 2.729 -24.641 1.00 43.34 85 VAL A CA 1
ATOM 661 C C . VAL A 1 85 ? 8.605 2.513 -25.399 1.00 43.34 85 VAL A C 1
ATOM 663 O O . VAL A 1 85 ? 8.311 1.395 -25.811 1.00 43.34 85 VAL A O 1
ATOM 666 N N . GLY A 1 86 ? 7.823 3.586 -25.547 1.00 39.62 86 GLY A N 1
ATOM 667 C CA . GLY A 1 86 ? 6.518 3.567 -26.203 1.00 39.62 86 GLY A CA 1
ATOM 668 C C . GLY A 1 86 ? 6.467 2.659 -27.417 1.00 39.62 86 GLY A C 1
ATOM 669 O O . GLY A 1 86 ? 7.033 2.973 -28.471 1.00 39.62 86 GLY A O 1
ATOM 670 N N . ARG A 1 87 ? 5.785 1.521 -27.279 1.00 41.81 87 ARG A N 1
ATOM 671 C CA . ARG A 1 87 ? 5.527 0.662 -28.425 1.00 41.81 87 ARG A CA 1
ATOM 672 C C . ARG A 1 87 ? 4.442 1.310 -29.270 1.00 41.81 87 ARG A C 1
ATOM 674 O O . ARG A 1 87 ? 3.318 1.524 -28.836 1.00 41.81 87 ARG A O 1
ATOM 681 N N . LYS A 1 88 ? 4.829 1.632 -30.498 1.00 43.62 88 LYS A N 1
ATOM 682 C CA . LYS A 1 88 ? 4.042 2.305 -31.532 1.00 43.62 88 LYS A CA 1
ATOM 683 C C . LYS A 1 88 ? 3.033 1.355 -32.198 1.00 43.62 88 LYS A C 1
ATOM 685 O O . LYS A 1 88 ? 2.948 1.309 -33.419 1.00 43.62 88 LYS A O 1
ATOM 690 N N . GLU A 1 89 ? 2.307 0.580 -31.406 1.00 43.19 89 GLU A N 1
ATOM 691 C CA . GLU A 1 89 ? 1.162 -0.205 -31.862 1.00 43.19 89 GLU A CA 1
ATOM 692 C C . GLU A 1 89 ? -0.043 0.356 -31.095 1.00 43.19 89 GLU A C 1
ATOM 694 O O . GLU A 1 89 ? -0.163 0.169 -29.893 1.00 43.19 89 GLU A O 1
ATOM 699 N N . ASP A 1 90 ? -0.864 1.150 -31.791 1.00 48.34 90 ASP A N 1
ATOM 700 C CA . ASP A 1 90 ? -2.175 1.682 -31.366 1.00 48.34 90 ASP A CA 1
ATOM 701 C C . ASP A 1 90 ? -2.275 3.075 -30.706 1.00 48.34 90 ASP A C 1
ATOM 703 O O . ASP A 1 90 ? -3.359 3.442 -30.253 1.00 48.34 90 ASP A O 1
ATOM 707 N N . ASN A 1 91 ? -1.232 3.921 -30.724 1.00 44.75 91 ASN A N 1
ATOM 708 C CA . ASN A 1 91 ? -1.308 5.343 -30.299 1.00 44.75 91 ASN A CA 1
ATOM 709 C C . ASN A 1 91 ? -1.858 5.596 -28.871 1.00 44.75 91 ASN A C 1
ATOM 711 O O . ASN A 1 91 ? -2.171 6.737 -28.524 1.00 44.75 91 ASN A O 1
ATOM 715 N N . ARG A 1 92 ? -1.958 4.569 -28.021 1.00 44.41 92 ARG A N 1
ATOM 716 C CA . ARG A 1 92 ? -2.386 4.692 -26.626 1.00 44.41 92 ARG A CA 1
ATOM 717 C C . ARG A 1 92 ? -1.183 4.514 -25.715 1.00 44.41 92 ARG A C 1
ATOM 719 O O . ARG A 1 92 ? -0.719 3.406 -25.481 1.00 44.41 92 ARG A O 1
ATOM 726 N N . TRP A 1 93 ? -0.671 5.641 -25.237 1.00 46.62 93 TRP A N 1
ATOM 727 C CA . TRP A 1 93 ? 0.319 5.692 -24.172 1.00 46.62 93 TRP A CA 1
ATOM 728 C C . TRP A 1 93 ? -0.406 5.400 -22.863 1.00 46.62 93 TRP A C 1
ATOM 730 O O . TRP A 1 93 ? -1.023 6.290 -22.285 1.00 46.62 93 TRP A O 1
ATOM 740 N N . GLU A 1 94 ? -0.405 4.149 -22.421 1.00 50.62 94 GLU A N 1
ATOM 741 C CA . GLU A 1 94 ? -0.802 3.864 -21.048 1.00 50.62 94 GLU A CA 1
ATOM 742 C C . GLU A 1 94 ? 0.422 4.094 -20.173 1.00 50.62 94 GLU A C 1
ATOM 744 O O . GLU A 1 94 ? 1.438 3.414 -20.321 1.00 50.62 94 GLU A O 1
ATOM 749 N N . MET A 1 95 ? 0.354 5.126 -19.330 1.00 56.78 95 MET A N 1
ATOM 750 C CA . MET A 1 95 ? 1.438 5.408 -18.400 1.00 56.78 95 MET A CA 1
ATOM 751 C C . MET A 1 95 ? 1.592 4.217 -17.443 1.00 56.78 95 MET A C 1
ATOM 753 O O . MET A 1 95 ? 0.578 3.635 -17.034 1.00 56.78 95 MET A O 1
ATOM 757 N N . PRO A 1 96 ? 2.836 3.827 -17.114 1.00 67.38 96 PRO A N 1
ATOM 758 C CA . PRO A 1 96 ? 3.075 2.790 -16.124 1.00 67.38 96 PRO A CA 1
ATOM 759 C C . PRO A 1 96 ? 2.386 3.174 -14.813 1.00 67.38 96 PRO A C 1
ATOM 761 O O . PRO A 1 96 ? 2.327 4.351 -14.462 1.00 67.38 96 PRO A O 1
ATOM 764 N N . ARG A 1 97 ? 1.872 2.176 -14.086 1.00 78.69 97 ARG A N 1
ATOM 765 C CA . ARG A 1 97 ? 1.336 2.390 -12.735 1.00 78.69 97 ARG A CA 1
ATOM 766 C C . ARG A 1 97 ? 2.443 3.000 -11.869 1.00 78.69 97 ARG A C 1
ATOM 768 O O . ARG A 1 97 ? 3.558 2.478 -11.859 1.00 78.69 97 ARG A O 1
ATOM 775 N N . THR A 1 98 ? 2.137 4.080 -11.160 1.00 87.12 98 THR A N 1
ATOM 776 C CA . THR A 1 98 ? 3.082 4.773 -10.273 1.00 87.12 98 THR A CA 1
ATOM 777 C C . THR A 1 98 ? 2.760 4.511 -8.803 1.00 87.12 98 THR A C 1
ATOM 779 O O . THR A 1 98 ? 1.712 3.945 -8.453 1.00 87.12 98 THR A O 1
ATOM 782 N N . TRP A 1 99 ? 3.684 4.886 -7.919 1.00 91.81 99 TRP A N 1
ATOM 783 C CA . TRP A 1 99 ? 3.411 4.878 -6.484 1.00 91.81 99 TRP A CA 1
ATOM 784 C C . TRP A 1 99 ? 2.385 5.939 -6.105 1.00 91.81 99 TRP A C 1
ATOM 786 O O . TRP A 1 99 ? 1.488 5.617 -5.330 1.00 91.81 99 TRP A O 1
ATOM 796 N N . GLU A 1 100 ? 2.435 7.127 -6.716 1.00 93.44 100 GLU A N 1
ATOM 797 C CA . GLU A 1 100 ? 1.395 8.157 -6.618 1.00 93.44 100 GLU A CA 1
ATOM 798 C C . GLU A 1 100 ? 0.010 7.542 -6.817 1.00 93.44 100 GLU A C 1
ATOM 800 O O . GLU A 1 100 ? -0.807 7.544 -5.903 1.00 93.44 100 GLU A O 1
ATOM 805 N N . ASP A 1 101 ? -0.203 6.901 -7.963 1.00 92.00 101 ASP A N 1
ATOM 806 C CA . ASP A 1 101 ? -1.428 6.201 -8.342 1.00 92.00 101 ASP A CA 1
ATOM 807 C C . ASP A 1 101 ? -1.923 5.191 -7.289 1.00 92.00 101 ASP A C 1
ATOM 809 O O . ASP A 1 101 ? -3.130 5.013 -7.072 1.00 92.00 101 ASP A O 1
ATOM 813 N N . THR A 1 102 ? -0.978 4.489 -6.665 1.00 94.06 102 THR A N 1
ATOM 814 C CA . THR A 1 102 ? -1.232 3.441 -5.671 1.00 94.06 102 THR A CA 1
ATOM 815 C C . THR A 1 102 ? -1.622 4.048 -4.329 1.00 94.06 102 THR A C 1
ATOM 817 O O . THR A 1 102 ? -2.638 3.660 -3.746 1.00 94.06 102 THR A O 1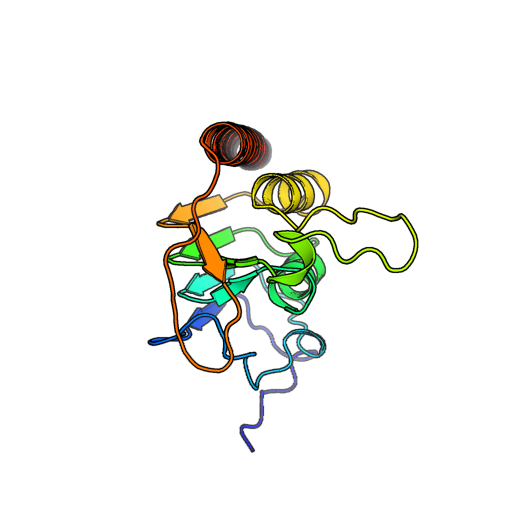
ATOM 820 N N . PHE A 1 103 ? -0.864 5.036 -3.853 1.00 97.19 103 PHE A N 1
ATOM 821 C CA . PHE A 1 103 ? -1.165 5.759 -2.620 1.00 97.19 103 PHE A CA 1
ATOM 822 C C . PHE A 1 103 ? -2.484 6.521 -2.734 1.00 97.19 103 PHE A C 1
ATOM 824 O O . PHE A 1 103 ? -3.289 6.512 -1.800 1.00 97.19 103 PHE A O 1
ATOM 831 N N . ASP A 1 104 ? -2.777 7.078 -3.905 1.00 96.50 104 ASP A N 1
ATOM 832 C CA . ASP A 1 104 ? -4.052 7.720 -4.189 1.00 96.50 104 ASP A CA 1
ATOM 833 C C . ASP A 1 104 ? -5.224 6.741 -4.137 1.00 96.50 104 ASP A C 1
ATOM 835 O O . ASP A 1 104 ? -6.272 7.040 -3.554 1.00 96.50 104 ASP A O 1
ATOM 839 N N . GLY A 1 105 ? -5.038 5.553 -4.717 1.00 96.06 105 GLY A N 1
ATOM 840 C CA . GLY A 1 105 ? -5.990 4.453 -4.619 1.00 96.06 105 GLY A CA 1
ATOM 841 C C . GLY A 1 105 ? -6.253 4.072 -3.164 1.00 96.06 105 GLY A C 1
ATOM 842 O O . GLY A 1 105 ? -7.407 4.014 -2.738 1.00 96.06 105 GLY A O 1
ATOM 843 N N . PHE A 1 106 ? -5.198 3.898 -2.367 1.00 97.31 106 PHE A N 1
ATOM 844 C CA . PHE A 1 106 ? -5.312 3.589 -0.940 1.00 97.31 106 PHE A CA 1
ATOM 845 C C . PHE A 1 106 ? -6.048 4.675 -0.167 1.00 97.31 106 PHE A C 1
ATOM 847 O O . PHE A 1 106 ? -6.951 4.373 0.614 1.00 97.31 106 PHE A O 1
ATOM 854 N N . ARG A 1 107 ? -5.729 5.941 -0.428 1.00 97.00 107 ARG A N 1
ATOM 855 C CA . ARG A 1 107 ? -6.365 7.089 0.220 1.00 97.00 107 ARG A CA 1
ATOM 856 C C . ARG A 1 107 ? -7.872 7.099 -0.020 1.00 97.00 107 ARG A C 1
ATOM 858 O O . ARG A 1 107 ? -8.641 7.307 0.923 1.00 97.00 107 ARG A O 1
ATOM 865 N N . LYS A 1 108 ? -8.282 6.866 -1.270 1.00 96.62 108 LYS A N 1
ATOM 866 C CA . LYS A 1 108 ? -9.683 6.894 -1.716 1.00 96.62 108 LYS A CA 1
ATOM 867 C C . LYS A 1 108 ? -10.474 5.675 -1.241 1.00 96.62 108 LYS A C 1
ATOM 869 O O . LYS A 1 108 ? -11.618 5.826 -0.826 1.00 96.62 108 LYS A O 1
ATOM 874 N N . GLU A 1 109 ? -9.882 4.486 -1.297 1.00 97.62 109 GLU A N 1
ATOM 875 C CA . GLU A 1 109 ? -10.616 3.226 -1.125 1.00 97.62 109 GLU A CA 1
ATOM 876 C C . GLU A 1 109 ? -10.495 2.625 0.280 1.00 97.62 109 GLU A C 1
ATOM 878 O O . GLU A 1 109 ? -11.457 2.025 0.757 1.00 97.62 109 GLU A O 1
ATOM 883 N N . LEU A 1 110 ? -9.357 2.770 0.970 1.00 96.94 110 LEU A N 1
ATOM 884 C CA . LEU A 1 110 ? -9.126 2.156 2.286 1.00 96.94 110 LEU A CA 1
ATOM 885 C C . LEU A 1 110 ? -9.712 3.014 3.413 1.00 96.94 110 LEU A C 1
ATOM 887 O O . LEU A 1 110 ? -8.989 3.551 4.248 1.00 96.94 110 LEU A O 1
ATOM 891 N N . GLY A 1 111 ? -11.037 3.161 3.427 1.00 95.19 111 GLY A N 1
ATOM 892 C CA . GLY A 1 111 ? -11.757 4.038 4.357 1.00 95.19 111 GLY A CA 1
ATOM 893 C C . GLY A 1 111 ? -11.560 3.709 5.842 1.00 95.19 111 GLY A C 1
ATOM 894 O O . GLY A 1 111 ? -11.632 4.616 6.663 1.00 95.19 111 GLY A O 1
ATOM 895 N N . CYS A 1 112 ? -11.266 2.450 6.179 1.00 95.75 112 CYS A N 1
ATOM 896 C CA . CYS A 1 112 ? -11.032 2.000 7.555 1.00 95.75 112 CYS A CA 1
ATOM 897 C C . CYS A 1 112 ? -9.558 2.049 7.992 1.00 95.75 112 CYS A C 1
ATOM 899 O O . CYS A 1 112 ? -9.257 1.660 9.117 1.00 95.75 112 CYS A O 1
ATOM 901 N N . LEU A 1 113 ? -8.638 2.489 7.124 1.00 97.62 113 LEU A N 1
ATOM 902 C CA . LEU A 1 113 ? -7.209 2.518 7.433 1.00 97.62 113 LEU A CA 1
ATOM 903 C C . LEU A 1 113 ? -6.881 3.641 8.428 1.00 97.62 113 LEU A C 1
ATOM 905 O O . LEU A 1 113 ? -7.216 4.803 8.187 1.00 97.62 113 LEU A O 1
ATOM 909 N N . GLN A 1 114 ? -6.200 3.276 9.514 1.00 97.00 114 GLN A N 1
ATOM 910 C CA . GLN A 1 114 ? -5.867 4.128 10.667 1.00 97.00 114 GLN A CA 1
ATOM 911 C C . GLN A 1 114 ? -4.367 4.195 10.948 1.00 97.00 114 GLN A C 1
ATOM 913 O O . GLN A 1 114 ? -3.881 5.158 11.538 1.00 97.00 114 GLN A O 1
ATOM 918 N N . GLU A 1 115 ? -3.628 3.186 10.506 1.00 97.62 115 GLU A N 1
ATOM 919 C CA . GLU A 1 115 ? -2.182 3.111 10.629 1.00 97.62 115 GLU A CA 1
ATOM 920 C C . GLU A 1 115 ? -1.594 2.738 9.273 1.00 97.62 115 GLU A C 1
ATOM 922 O O . GLU A 1 115 ? -2.012 1.763 8.641 1.00 97.62 115 GLU A O 1
ATOM 927 N N . ILE A 1 116 ? -0.625 3.528 8.824 1.00 97.75 116 ILE A N 1
ATOM 928 C CA . ILE A 1 116 ? 0.159 3.225 7.639 1.00 97.75 116 ILE A CA 1
ATOM 929 C C . ILE A 1 116 ? 1.627 3.486 7.932 1.00 97.75 116 ILE A C 1
ATOM 931 O O . ILE A 1 116 ? 1.972 4.518 8.504 1.00 97.75 116 ILE A O 1
ATOM 935 N N . GLU A 1 117 ? 2.474 2.550 7.525 1.00 97.38 117 GLU A N 1
ATOM 936 C CA . GLU A 1 117 ? 3.914 2.746 7.495 1.00 97.38 117 GLU A CA 1
ATOM 937 C C . GLU A 1 117 ? 4.454 2.305 6.138 1.00 97.38 117 GLU A C 1
ATOM 939 O O . GLU A 1 117 ? 4.147 1.212 5.653 1.00 97.38 117 GLU A O 1
ATOM 944 N N . VAL A 1 118 ? 5.257 3.163 5.514 1.00 95.44 118 VAL A N 1
ATOM 945 C CA . VAL A 1 118 ? 5.902 2.871 4.236 1.00 95.44 118 VAL A CA 1
ATOM 946 C C . VAL A 1 118 ? 7.398 3.100 4.390 1.00 95.44 118 VAL A C 1
ATOM 948 O O . VAL A 1 118 ? 7.842 4.204 4.697 1.00 95.44 118 VAL A O 1
ATOM 951 N N . TRP A 1 119 ? 8.176 2.047 4.167 1.00 91.94 119 TRP A N 1
ATOM 952 C CA . TRP A 1 119 ? 9.623 2.035 4.330 1.00 91.94 119 TRP A CA 1
ATOM 953 C C . TRP A 1 119 ? 10.271 1.534 3.044 1.00 91.94 119 TRP A C 1
ATOM 955 O O . TRP A 1 119 ? 9.893 0.478 2.543 1.00 91.94 119 TRP A O 1
ATOM 965 N N . GLU A 1 120 ? 11.260 2.272 2.536 1.00 84.88 120 GLU A N 1
ATOM 966 C CA . GLU A 1 120 ? 12.096 1.844 1.404 1.00 84.88 120 GLU A CA 1
ATOM 967 C C . GLU A 1 120 ? 11.262 1.342 0.204 1.00 84.88 120 GLU A C 1
ATOM 969 O O . GLU A 1 120 ? 11.285 0.171 -0.148 1.00 84.88 120 GLU A O 1
ATOM 974 N N . TYR A 1 121 ? 10.477 2.219 -0.427 1.00 87.69 121 TYR A N 1
ATOM 975 C CA . TYR A 1 121 ? 9.758 1.884 -1.661 1.00 87.69 121 TYR A CA 1
ATOM 976 C C . TYR A 1 121 ? 10.505 2.412 -2.889 1.00 87.69 121 TYR A C 1
ATOM 978 O O . TYR A 1 121 ? 11.262 3.380 -2.807 1.00 87.69 121 TYR A O 1
ATOM 986 N N . GLY A 1 122 ? 10.298 1.786 -4.045 1.00 84.88 122 GLY A N 1
ATOM 987 C CA . GLY A 1 122 ? 10.973 2.218 -5.267 1.00 84.88 122 GLY A CA 1
ATOM 988 C C . GLY A 1 122 ? 10.433 1.575 -6.531 1.00 84.88 122 GLY A C 1
ATOM 989 O O . GLY A 1 122 ? 9.368 0.960 -6.533 1.00 84.88 122 GLY A O 1
ATOM 990 N N . TYR A 1 123 ? 11.179 1.712 -7.621 1.00 81.06 123 TYR A N 1
ATOM 991 C CA . TYR A 1 123 ? 10.815 1.161 -8.922 1.00 81.06 123 TYR A CA 1
ATOM 992 C C . TYR A 1 123 ? 11.789 0.063 -9.332 1.00 81.06 123 TYR A C 1
ATOM 994 O O . TYR A 1 123 ? 13.004 0.202 -9.200 1.00 81.06 123 TYR A O 1
ATOM 1002 N N . GLY A 1 124 ? 11.257 -1.023 -9.884 1.00 71.75 124 GLY A N 1
ATOM 1003 C CA . GLY A 1 124 ? 12.046 -2.110 -10.446 1.00 71.75 124 GLY A CA 1
ATOM 1004 C C . GLY A 1 124 ? 11.597 -2.459 -11.859 1.00 71.75 124 GLY A C 1
ATOM 1005 O O . GLY A 1 124 ? 10.414 -2.414 -12.191 1.00 71.75 124 GLY A O 1
ATOM 1006 N N . ARG A 1 125 ? 12.543 -2.846 -12.718 1.00 59.91 125 ARG A N 1
ATOM 1007 C CA . ARG A 1 125 ? 12.226 -3.378 -14.051 1.00 59.91 125 ARG A CA 1
ATOM 1008 C C . ARG A 1 125 ? 11.895 -4.858 -13.976 1.00 59.91 125 ARG A C 1
ATOM 1010 O O . ARG A 1 125 ? 12.664 -5.636 -13.417 1.00 59.91 125 ARG A O 1
ATOM 1017 N N . TYR A 1 126 ? 10.826 -5.266 -14.656 1.00 52.81 126 TYR A N 1
ATOM 1018 C CA . TYR A 1 126 ? 10.586 -6.679 -14.935 1.00 52.81 126 TYR A CA 1
ATOM 1019 C C . TYR A 1 126 ? 11.510 -7.145 -16.065 1.00 52.81 126 TYR A C 1
ATOM 1021 O O . TYR A 1 126 ? 11.180 -7.043 -17.246 1.00 52.81 126 TYR A O 1
ATOM 1029 N N . LYS A 1 127 ? 12.685 -7.677 -15.727 1.00 49.66 127 LYS A N 1
ATOM 1030 C CA . LYS A 1 127 ? 13.466 -8.488 -16.667 1.00 49.66 127 LYS A CA 1
ATOM 1031 C C . LYS A 1 127 ? 13.451 -9.916 -16.177 1.00 49.66 127 LYS A C 1
ATOM 1033 O O . LYS A 1 127 ? 13.920 -10.206 -15.085 1.00 49.66 127 LYS A O 1
ATOM 1038 N N . LYS A 1 128 ? 13.033 -10.833 -17.048 1.00 48.94 128 LYS A N 1
ATOM 1039 C CA . LYS A 1 128 ? 13.103 -12.280 -16.808 1.00 48.94 128 LYS A CA 1
ATOM 1040 C C . LYS A 1 128 ? 14.529 -12.768 -16.457 1.00 48.94 128 LYS A C 1
ATOM 1042 O O . LYS A 1 128 ? 14.656 -13.907 -16.030 1.00 48.94 128 LYS A O 1
ATOM 1047 N N . TYR A 1 129 ? 15.574 -11.929 -16.621 1.00 40.72 129 TYR A N 1
ATOM 1048 C CA . TYR A 1 129 ? 16.976 -12.306 -16.399 1.00 40.72 129 TYR A CA 1
ATOM 1049 C C . TYR A 1 129 ? 17.963 -11.267 -15.807 1.00 40.72 129 TYR A C 1
ATOM 1051 O O . TYR A 1 129 ? 19.077 -11.691 -15.545 1.00 40.72 129 TYR A O 1
ATOM 1059 N N . LEU A 1 130 ? 17.660 -9.979 -15.552 1.00 40.00 130 LEU A N 1
ATOM 1060 C CA . LEU A 1 130 ? 18.654 -9.021 -14.989 1.00 40.00 130 LEU A CA 1
ATOM 1061 C C . LEU A 1 130 ? 17.995 -7.763 -14.375 1.00 40.00 130 LEU A C 1
ATOM 1063 O O . LEU A 1 130 ? 17.377 -6.999 -15.111 1.00 40.00 130 LEU A O 1
ATOM 1067 N N . LEU A 1 131 ? 18.192 -7.485 -13.079 1.00 44.91 131 LEU A N 1
ATOM 1068 C CA . LEU A 1 131 ? 17.895 -6.167 -12.490 1.00 44.91 131 LEU A CA 1
ATOM 1069 C C . LEU A 1 131 ? 18.874 -5.124 -13.053 1.00 44.91 131 LEU A C 1
ATOM 1071 O O . LEU A 1 131 ? 20.086 -5.313 -12.989 1.00 44.91 131 LEU A O 1
ATOM 1075 N N . LEU A 1 132 ? 18.357 -4.030 -13.603 1.00 45.91 132 LEU A N 1
ATOM 1076 C CA . LEU A 1 132 ? 19.130 -2.833 -13.941 1.00 45.91 132 LEU A CA 1
ATOM 1077 C C . LEU A 1 132 ? 18.390 -1.629 -13.361 1.00 45.91 132 LEU A C 1
ATOM 1079 O O . LEU A 1 132 ? 17.164 -1.568 -13.491 1.00 45.91 132 LEU A O 1
ATOM 1083 N N . ASP A 1 133 ? 19.139 -0.703 -12.760 1.00 45.66 133 ASP A N 1
ATOM 1084 C CA . ASP A 1 133 ? 18.621 0.511 -12.125 1.00 45.66 133 ASP A CA 1
ATOM 1085 C C . ASP A 1 133 ? 17.667 1.267 -13.052 1.00 45.66 133 ASP A C 1
ATOM 1087 O O . ASP A 1 133 ? 18.009 1.664 -14.174 1.00 45.66 133 ASP A O 1
ATOM 1091 N N . VAL A 1 134 ? 16.439 1.460 -12.575 1.00 52.84 134 VAL A N 1
ATOM 1092 C CA . VAL A 1 134 ? 15.453 2.299 -13.245 1.00 52.84 134 VAL A CA 1
ATOM 1093 C C . VAL A 1 134 ? 15.780 3.739 -12.892 1.00 52.84 134 VAL A C 1
ATOM 1095 O O . VAL A 1 134 ? 15.749 4.120 -11.728 1.00 52.84 134 VAL A O 1
ATOM 1098 N N . LYS A 1 135 ? 16.085 4.558 -13.902 1.00 53.22 135 LYS A N 1
ATOM 1099 C CA . LYS A 1 135 ? 16.107 6.010 -13.717 1.00 53.22 135 LYS A CA 1
ATOM 1100 C C . LYS A 1 135 ? 14.669 6.489 -13.580 1.00 53.22 135 LYS A C 1
ATOM 1102 O O . LYS A 1 135 ? 13.994 6.697 -14.585 1.00 53.22 135 LYS A O 1
ATOM 1107 N N . VAL A 1 136 ? 14.211 6.605 -12.344 1.00 59.22 136 VAL A N 1
ATOM 1108 C CA . VAL A 1 136 ? 13.001 7.348 -12.000 1.00 59.22 136 VAL A CA 1
ATOM 1109 C C . VAL A 1 136 ? 13.323 8.826 -12.210 1.00 59.22 136 VAL A C 1
ATOM 1111 O O . VAL A 1 136 ? 14.411 9.291 -11.866 1.00 59.22 136 VAL A O 1
ATOM 1114 N N . TYR A 1 137 ? 12.430 9.558 -12.870 1.00 59.94 137 TYR A N 1
ATOM 1115 C CA . TYR A 1 137 ? 12.594 11.002 -13.000 1.00 59.94 137 TYR A CA 1
ATOM 1116 C C . TYR A 1 137 ? 12.248 11.646 -11.657 1.00 59.94 137 TYR A C 1
ATOM 1118 O O . TYR A 1 137 ? 11.249 11.279 -11.052 1.00 59.94 137 TYR A O 1
ATOM 1126 N N . ARG A 1 138 ? 13.046 12.623 -11.214 1.00 60.75 138 ARG A N 1
ATOM 1127 C CA . ARG A 1 138 ? 12.859 13.329 -9.933 1.00 60.75 138 ARG A CA 1
ATOM 1128 C C . ARG A 1 138 ? 11.428 13.845 -9.719 1.00 60.75 138 ARG A C 1
ATOM 1130 O O . ARG A 1 138 ? 10.914 13.783 -8.616 1.00 60.75 138 ARG A O 1
ATOM 1137 N N . GLU A 1 139 ? 10.775 14.292 -10.791 1.00 67.00 139 GLU A N 1
ATOM 1138 C CA . GLU A 1 139 ? 9.377 14.747 -10.767 1.00 67.00 139 GLU A CA 1
ATOM 1139 C C . GLU A 1 139 ? 8.401 13.648 -10.313 1.00 67.00 139 GLU A C 1
ATOM 1141 O O . GLU A 1 139 ? 7.436 13.940 -9.614 1.00 67.00 139 GLU A O 1
ATOM 1146 N N . GLN A 1 140 ? 8.668 12.384 -10.661 1.00 78.75 140 GLN A N 1
ATOM 1147 C CA . GLN A 1 140 ? 7.864 11.250 -10.208 1.00 78.75 140 GLN A CA 1
ATOM 1148 C C . GLN A 1 140 ? 8.124 10.933 -8.734 1.00 78.75 140 GLN A C 1
ATOM 1150 O O . GLN A 1 140 ? 7.182 10.637 -8.012 1.00 78.75 140 GLN A O 1
ATOM 1155 N N . GLU A 1 141 ? 9.374 11.032 -8.272 1.00 81.06 141 GLU A N 1
ATOM 1156 C CA . GLU A 1 141 ? 9.702 10.846 -6.850 1.00 81.06 141 GLU A CA 1
ATOM 1157 C C . GLU A 1 141 ? 9.001 11.899 -5.980 1.00 81.06 141 GLU A C 1
ATOM 1159 O O . GLU A 1 141 ? 8.448 11.569 -4.931 1.00 81.06 141 GLU A O 1
ATOM 1164 N N . ASP A 1 142 ? 8.972 13.153 -6.442 1.00 85.75 142 ASP A N 1
ATOM 1165 C CA . ASP A 1 142 ? 8.283 14.246 -5.756 1.00 85.75 142 ASP A CA 1
ATOM 1166 C C . ASP A 1 142 ? 6.758 14.010 -5.715 1.00 85.75 142 ASP A C 1
ATOM 1168 O O . ASP A 1 142 ? 6.130 14.214 -4.672 1.00 85.75 142 ASP A O 1
ATOM 1172 N N . ALA A 1 143 ? 6.160 13.542 -6.818 1.00 89.38 143 ALA A N 1
ATOM 1173 C CA . ALA A 1 143 ? 4.735 13.206 -6.887 1.00 89.38 143 ALA A CA 1
ATOM 1174 C C . ALA A 1 143 ? 4.368 12.013 -5.985 1.00 89.38 143 ALA A C 1
ATOM 1176 O O . ALA A 1 143 ? 3.394 12.075 -5.232 1.00 89.38 143 ALA A O 1
ATOM 1177 N N . ASP A 1 144 ? 5.184 10.956 -5.995 1.00 91.69 144 ASP A N 1
ATOM 1178 C CA . ASP A 1 144 ? 5.002 9.778 -5.145 1.00 91.69 144 ASP A CA 1
ATOM 1179 C C . ASP A 1 144 ? 5.085 10.151 -3.656 1.00 91.69 144 ASP A C 1
ATOM 1181 O O . ASP A 1 144 ? 4.240 9.739 -2.856 1.00 91.69 144 ASP A O 1
ATOM 1185 N N . ALA A 1 145 ? 6.064 10.984 -3.285 1.00 93.56 145 ALA A N 1
ATOM 1186 C CA . ALA A 1 145 ? 6.227 11.472 -1.921 1.00 93.56 145 ALA A CA 1
ATOM 1187 C C . ALA A 1 145 ? 5.053 12.358 -1.479 1.00 93.56 145 ALA A C 1
ATOM 1189 O O . ALA A 1 145 ? 4.575 12.221 -0.350 1.00 93.56 145 ALA A O 1
ATOM 1190 N N . ALA A 1 146 ? 4.560 13.240 -2.353 1.00 96.31 146 ALA A N 1
ATOM 1191 C CA . ALA A 1 146 ? 3.392 14.070 -2.068 1.00 96.31 146 ALA A CA 1
ATOM 1192 C C . ALA A 1 146 ? 2.137 13.212 -1.837 1.00 96.31 146 ALA A C 1
ATOM 1194 O O . ALA A 1 146 ? 1.430 13.403 -0.846 1.00 96.31 146 ALA A O 1
ATOM 1195 N N . ALA A 1 147 ? 1.894 12.216 -2.691 1.00 97.06 147 ALA A N 1
ATOM 1196 C CA . ALA A 1 147 ? 0.765 11.302 -2.546 1.00 97.06 147 ALA A CA 1
ATOM 1197 C C . ALA A 1 147 ? 0.840 10.471 -1.255 1.00 97.06 147 ALA A C 1
ATOM 1199 O O . ALA A 1 147 ? -0.178 10.286 -0.579 1.00 97.06 147 ALA A O 1
ATOM 1200 N N . LEU A 1 148 ? 2.038 10.013 -0.869 1.00 97.56 148 LEU A N 1
ATOM 1201 C CA . LEU A 1 148 ? 2.248 9.326 0.406 1.00 97.56 148 LEU A CA 1
ATOM 1202 C C . LEU A 1 148 ? 1.922 10.239 1.597 1.00 97.56 148 LEU A C 1
ATOM 1204 O O . LEU A 1 148 ? 1.172 9.836 2.484 1.00 97.56 148 LEU A O 1
ATOM 1208 N N . GLN A 1 149 ? 2.403 11.484 1.592 1.00 97.94 149 GLN A N 1
ATOM 1209 C CA . GLN A 1 149 ? 2.098 12.454 2.652 1.00 97.94 149 GLN A CA 1
ATOM 1210 C C . GLN A 1 149 ? 0.594 12.741 2.764 1.00 97.94 149 GLN A C 1
ATOM 1212 O O . GLN A 1 149 ? 0.050 12.851 3.868 1.00 97.94 149 GLN A O 1
ATOM 1217 N N . GLU A 1 150 ? -0.107 12.852 1.634 1.00 97.88 150 GLU A N 1
ATOM 1218 C CA . GLU A 1 150 ? -1.559 13.035 1.626 1.00 97.88 150 GLU A CA 1
ATOM 1219 C C . GLU A 1 150 ? -2.292 11.821 2.207 1.00 97.88 150 GLU A C 1
ATOM 1221 O O . GLU A 1 150 ? -3.236 11.984 2.989 1.00 97.88 150 GLU A O 1
ATOM 1226 N N . LEU A 1 151 ? -1.858 10.608 1.860 1.00 98.00 151 LEU A N 1
ATOM 1227 C CA . LEU A 1 151 ? -2.380 9.367 2.425 1.00 98.00 151 LEU A CA 1
ATOM 1228 C C . LEU A 1 151 ? -2.159 9.310 3.943 1.00 98.00 151 LEU A C 1
ATOM 1230 O O . LEU A 1 151 ? -3.120 9.102 4.684 1.00 98.00 151 LEU A O 1
ATOM 1234 N N . GLU A 1 152 ? -0.939 9.559 4.416 1.00 97.88 152 GLU A N 1
ATOM 1235 C CA . GLU A 1 152 ? -0.594 9.586 5.843 1.00 97.88 152 GLU A CA 1
ATOM 1236 C C . GLU A 1 152 ? -1.432 10.611 6.618 1.00 97.88 152 GLU A C 1
ATOM 1238 O O . GLU A 1 152 ? -1.942 10.314 7.700 1.00 97.88 152 GLU A O 1
ATOM 1243 N N . SER A 1 153 ? -1.638 11.804 6.052 1.00 97.62 153 SER A N 1
ATOM 1244 C CA . SER A 1 153 ? -2.471 12.852 6.653 1.00 97.62 153 SER A CA 1
ATOM 1245 C C . SER A 1 153 ? -3.928 12.411 6.823 1.00 97.62 153 SER A C 1
ATOM 1247 O O . SER A 1 153 ? -4.532 12.618 7.881 1.00 97.62 153 SER A O 1
ATOM 1249 N N . VAL A 1 154 ? -4.500 11.771 5.798 1.00 97.38 154 VAL A N 1
ATOM 1250 C CA . VAL A 1 154 ? -5.871 11.243 5.838 1.00 97.38 154 VAL A CA 1
ATOM 1251 C C . VAL A 1 154 ? -5.992 10.101 6.846 1.00 97.38 154 VAL A C 1
ATOM 1253 O O . VAL A 1 154 ? -6.937 10.084 7.634 1.00 97.38 154 VAL A O 1
ATOM 1256 N N . VAL A 1 155 ? -5.034 9.176 6.856 1.00 96.88 155 VAL A N 1
ATOM 1257 C CA . VAL A 1 155 ? -4.991 8.039 7.786 1.00 96.88 155 VAL A CA 1
ATOM 1258 C C . VAL A 1 155 ? -4.888 8.522 9.232 1.00 96.88 155 VAL A C 1
ATOM 1260 O O . VAL A 1 155 ? -5.661 8.088 10.086 1.00 96.88 155 VAL A O 1
ATOM 1263 N N . LYS A 1 156 ? -4.015 9.500 9.499 1.00 96.12 156 LYS A N 1
ATOM 1264 C CA . LYS A 1 156 ? -3.893 10.128 10.818 1.00 96.12 156 LYS A CA 1
ATOM 1265 C C . LYS A 1 156 ? -5.209 10.757 11.272 1.00 96.12 156 LYS A C 1
ATOM 1267 O O . LYS A 1 156 ? -5.625 10.529 12.400 1.00 96.12 156 LYS A O 1
ATOM 1272 N N . ARG A 1 157 ? -5.888 11.501 10.394 1.00 95.69 157 ARG A N 1
ATOM 1273 C CA . ARG A 1 157 ? -7.185 12.113 10.717 1.00 95.69 157 ARG A CA 1
ATOM 1274 C C . ARG A 1 157 ? -8.233 11.066 11.097 1.00 95.69 157 ARG A C 1
ATOM 1276 O O . ARG A 1 157 ? -8.893 11.226 12.112 1.00 95.69 157 ARG A O 1
ATOM 1283 N N . ARG A 1 158 ? -8.340 9.980 10.325 1.00 94.12 158 ARG A N 1
ATOM 1284 C CA . ARG A 1 158 ? -9.274 8.872 10.607 1.00 94.12 158 ARG A CA 1
ATOM 1285 C C . ARG A 1 158 ? -9.001 8.211 11.954 1.00 94.12 158 ARG A C 1
ATOM 1287 O O . ARG A 1 158 ? -9.934 7.842 12.656 1.00 94.12 158 ARG A O 1
ATOM 1294 N N . ARG A 1 159 ? -7.725 8.051 12.312 1.00 93.62 159 ARG A N 1
ATOM 1295 C CA . ARG A 1 159 ? -7.326 7.525 13.621 1.00 93.62 159 ARG A CA 1
ATOM 1296 C C . ARG A 1 159 ? -7.750 8.457 14.754 1.00 93.62 159 ARG A C 1
ATOM 1298 O O . ARG A 1 159 ? -8.254 7.982 15.762 1.00 93.62 159 ARG A O 1
ATOM 1305 N N . ASP A 1 160 ? -7.549 9.758 14.576 1.00 92.38 160 ASP A N 1
ATOM 1306 C CA . ASP A 1 160 ? -7.856 10.760 15.596 1.00 92.38 160 ASP A CA 1
ATOM 1307 C C . ASP A 1 160 ? -9.382 10.988 15.753 1.00 92.38 160 ASP A C 1
ATOM 1309 O O . ASP A 1 160 ? -9.820 11.400 16.819 1.00 92.38 160 ASP A O 1
ATOM 1313 N N . GLU A 1 161 ? -10.198 10.703 14.727 1.00 88.38 161 GLU A N 1
ATOM 1314 C CA . GLU A 1 161 ? -11.674 10.807 14.754 1.00 88.38 161 GLU A CA 1
ATOM 1315 C C . GLU A 1 161 ? -12.389 9.601 15.405 1.00 88.38 161 GLU A C 1
ATOM 1317 O O . GLU A 1 161 ? -13.548 9.727 15.802 1.00 88.38 161 GLU A O 1
ATOM 1322 N N . GLU A 1 162 ? -11.738 8.435 15.506 1.00 73.06 162 GLU A N 1
ATOM 1323 C CA . GLU A 1 162 ? -12.282 7.245 16.192 1.00 73.06 162 GLU A CA 1
ATOM 1324 C C . GLU A 1 162 ? -11.883 7.154 17.685 1.00 73.06 162 GLU A C 1
ATOM 1326 O O . GLU A 1 162 ? -12.359 6.251 18.380 1.00 73.06 162 GLU A O 1
ATOM 1331 N N . LEU A 1 163 ? -11.035 8.072 18.175 1.00 54.25 163 LEU A N 1
ATOM 1332 C CA . LEU A 1 163 ? -10.610 8.204 19.581 1.00 54.25 163 LEU A CA 1
ATOM 1333 C C . LEU A 1 163 ? -11.474 9.213 20.353 1.00 54.25 163 LEU A C 1
ATOM 1335 O O . LEU A 1 163 ? -11.750 8.932 21.543 1.00 54.25 163 LEU A O 1
#

Organism: Gloeophyllum trabeum (strain ATCC 11539 / FP-39264 / Madison 617) (NCBI:txid670483)

Radius of gyration: 16.55 Å; chains: 1; bounding box: 33×42×51 Å

Sequence (163 aa):
MRLFPAPVHSNLQSLCLRSPGLTVGYAPVIGLDILTFPHLTGLELVNLAFGRDTSTERFILRHKATLRRLEVIDCLMVCNELEVVGRKEDNRWEMPRTWEDTFDGFRKELGCLQEIEVWEYGYGRYKKYLLLDVKVYREQEDADAAALQELESVVKRRRDEEL

Secondary structure (DSSP, 8-state):
--PPP-GGG----EEEEE-TT--TT---SS-GGG---TT--EEEEES-EESTT-SHHHHHHHTTTT--EEEEES-EEEEPHHHHTT--SSS---PPP-HHHHHHHHHHH-TT--EEEEES-EEEE--SS--------HHHHHHHHHHHHHHHHHHHHHHHH--

Foldseek 3Di:
DDDDDPQDPDLDQEDEDEDVPDAQQDAPPDPLVPHDHQQHAYYHYYAEEDWDPHCVLVSVLNCLVHHAEYEAEQYAYEDEVCLVVPDPDPPDNDHTQALLNSLLCCQVRNLNYQYYYYYNYYYWYNDNDDTDDDPDDVVRVVSNVVSNVVSVVSSNVSNVVVD